Protein AF-V2XLZ9-F1 (afdb_monomer)

pLDDT: mean 85.68, std 14.33, range [34.91, 98.31]

Solvent-accessible surface area (backbone atoms only — not comparable to full-atom values): 6510 Å² total; per-residue (Å²): 139,83,80,88,80,79,89,67,61,74,87,35,51,48,78,58,96,96,40,84,45,74,61,78,83,85,86,69,86,48,64,68,58,53,51,51,54,51,46,53,55,53,62,73,66,48,51,74,69,49,44,51,53,48,54,53,43,64,76,38,90,38,67,54,64,60,61,52,12,67,75,68,75,45,51,52,70,56,44,53,56,43,52,53,50,34,36,76,64,61,38,34,45,72,51,73,52,98,84,81,21,35,46,43,60,100

Organism: NCBI:txid592026

Radius of gyration: 23.24 Å; Cα contacts (8 Å, |Δi|>4): 91; chains: 1; bounding box: 60×38×52 Å

Secondary structure (DSSP, 8-state):
------SS-GGGEEEETTEEEE--------HHHHHHHHHHHHHHT--HHHHHHHHHHHHS-BS-HHHHHHHHT--HHHHHHHHHHHHHTTSEEEES-TTT-EEEE-

InterPro domains:
  IPR036388 Winged helix-like DNA-binding domain superfamily [G3DSA:1.10.10.10] (26-104)
  IPR036390 Winged helix DNA-binding domain superfamily [SSF46785] (34-104)

Sequence (106 aa):
MSENFDKYGRSAFSFADGMLKVTIPLEFEREEIINRVNKEKVKNNLTDNQKHVYEYMSSNIVSNLQEVADATGLSLGGVKKICSKLQEHGLLERKGSKRDGMWVTK

Mean predicted aligned error: 10.5 Å

Foldseek 3Di:
DDDDPPPDDPVQWDDDDNDIHGHDPPPDPDPVVVLVVLLVVVLVPDDPLLVLLLVVLAVDWDPDLVVSCVVSVHDSVVSVVSQVVCVVSVQWDWPDDPRRTIIDGD

Structure (mmCIF, N/CA/C/O backbone):
data_AF-V2XLZ9-F1
#
_entry.id   AF-V2XLZ9-F1
#
loop_
_atom_site.group_PDB
_atom_site.id
_atom_site.type_symbol
_atom_site.label_atom_id
_atom_site.label_alt_id
_atom_site.label_comp_id
_atom_site.label_asym_id
_atom_site.label_entity_id
_atom_site.label_seq_id
_atom_site.pdbx_PDB_ins_code
_atom_site.Cartn_x
_atom_site.Cartn_y
_atom_site.Cartn_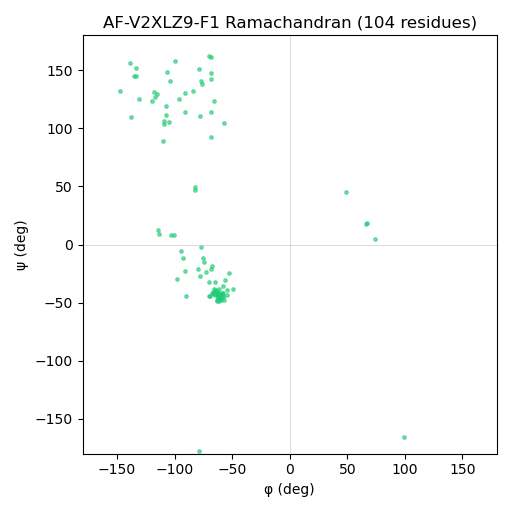z
_atom_site.occupancy
_atom_site.B_iso_or_equiv
_atom_site.auth_seq_id
_atom_site.auth_comp_id
_atom_site.auth_asym_id
_atom_site.auth_atom_id
_atom_site.pdbx_PDB_model_num
ATOM 1 N N . MET A 1 1 ? -15.205 -28.095 23.905 1.00 34.91 1 MET A N 1
ATOM 2 C CA . MET A 1 1 ? -15.761 -26.853 23.335 1.00 34.91 1 MET A CA 1
ATOM 3 C C . MET A 1 1 ? -16.568 -26.207 24.449 1.00 34.91 1 MET A C 1
ATOM 5 O O . MET A 1 1 ? -17.688 -26.623 24.688 1.00 34.91 1 MET A O 1
ATOM 9 N N . SER A 1 2 ? -15.936 -25.359 25.263 1.00 38.03 2 SER A N 1
ATOM 10 C CA . SER A 1 2 ? -16.579 -24.702 26.409 1.00 38.03 2 SER A CA 1
ATOM 11 C C . SER A 1 2 ? -16.743 -23.227 26.066 1.00 38.03 2 SER A C 1
ATOM 13 O O . SER A 1 2 ? -15.758 -22.491 26.031 1.00 38.03 2 SER A O 1
ATOM 15 N N . GLU A 1 3 ? -17.965 -22.823 25.735 1.00 44.19 3 GLU A N 1
ATOM 16 C CA . GLU A 1 3 ? -18.301 -21.424 25.486 1.00 44.19 3 GLU A CA 1
ATOM 17 C C . GLU A 1 3 ? -18.419 -20.645 26.804 1.00 44.19 3 GLU A C 1
ATOM 19 O O . GLU A 1 3 ? -18.964 -21.126 27.797 1.00 44.19 3 GLU A O 1
ATOM 24 N N . ASN A 1 4 ? -17.871 -19.429 26.782 1.00 41.34 4 ASN A N 1
ATOM 25 C CA . ASN A 1 4 ? -17.915 -18.411 27.828 1.00 41.34 4 ASN A CA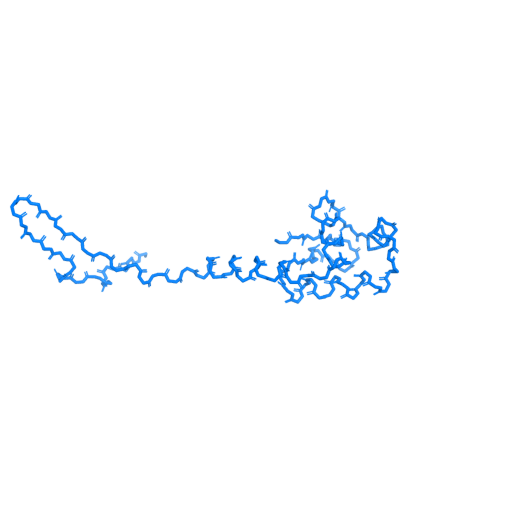 1
ATOM 26 C C . ASN A 1 4 ? -19.363 -18.043 28.201 1.00 41.34 4 ASN A C 1
ATOM 28 O O . ASN A 1 4 ? -19.991 -17.271 27.481 1.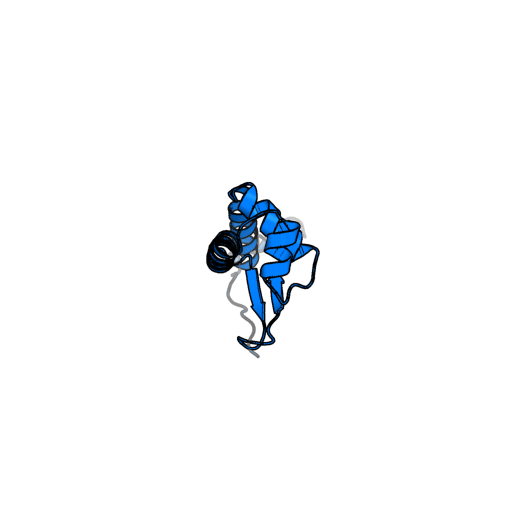00 41.34 4 ASN A O 1
ATOM 32 N N . PHE A 1 5 ? -19.868 -18.503 29.346 1.00 40.53 5 PHE A N 1
ATOM 33 C CA . PHE A 1 5 ? -21.196 -18.109 29.850 1.00 40.53 5 PHE A CA 1
ATOM 34 C C . PHE A 1 5 ? -21.180 -17.081 30.995 1.00 40.53 5 PHE A C 1
ATOM 36 O O . PHE A 1 5 ? -22.234 -16.786 31.545 1.00 40.53 5 PHE A O 1
ATOM 43 N N . ASP A 1 6 ? -20.028 -16.491 31.335 1.00 54.19 6 ASP A N 1
ATOM 44 C CA . ASP A 1 6 ? -19.890 -15.723 32.590 1.00 54.19 6 ASP A CA 1
ATOM 45 C C . ASP A 1 6 ? -19.644 -14.212 32.422 1.00 54.19 6 ASP A C 1
ATOM 47 O O . ASP A 1 6 ? -19.283 -13.515 33.366 1.00 54.19 6 ASP A O 1
ATOM 51 N N . LYS A 1 7 ? -19.816 -13.656 31.214 1.00 58.97 7 LYS A N 1
ATOM 52 C CA . LYS A 1 7 ? -19.494 -12.234 30.981 1.00 58.97 7 LYS A CA 1
ATOM 53 C C . LYS A 1 7 ? -20.578 -11.264 31.476 1.00 58.97 7 LYS A C 1
ATOM 55 O O . LYS A 1 7 ? -20.277 -10.097 31.710 1.00 58.97 7 LYS A O 1
ATOM 60 N N . TYR A 1 8 ? -21.818 -11.727 31.656 1.00 62.84 8 TYR A N 1
ATOM 61 C CA . TYR A 1 8 ? -22.944 -10.883 32.068 1.00 62.84 8 TYR A CA 1
ATOM 62 C C . TYR A 1 8 ? -23.813 -11.590 33.113 1.00 62.84 8 TYR A C 1
ATOM 64 O O . TYR A 1 8 ? -24.510 -12.556 32.814 1.00 62.84 8 TYR A O 1
ATOM 72 N N . GLY A 1 9 ? -23.761 -11.097 34.353 1.00 70.12 9 GLY A N 1
ATOM 73 C CA . GLY A 1 9 ? -24.558 -11.608 35.468 1.00 70.12 9 GLY A CA 1
ATOM 74 C C . GLY A 1 9 ? -26.009 -11.109 35.462 1.00 70.12 9 GLY A C 1
ATOM 75 O O . GLY A 1 9 ? -26.430 -10.337 34.602 1.00 70.12 9 GLY A O 1
ATOM 76 N N . ARG A 1 10 ? -26.782 -11.508 36.483 1.00 71.44 10 ARG A N 1
ATOM 77 C CA . ARG A 1 10 ? -28.214 -11.166 36.642 1.00 71.44 10 ARG A CA 1
ATOM 78 C C . ARG A 1 10 ? -28.523 -9.663 36.566 1.00 71.44 10 ARG A C 1
ATOM 80 O O . ARG A 1 10 ? -29.637 -9.307 36.211 1.00 71.44 10 ARG A O 1
ATOM 87 N N . SER A 1 11 ? -27.555 -8.796 36.862 1.00 75.38 11 SER A N 1
ATOM 88 C CA . SER A 1 11 ? -27.684 -7.335 36.784 1.00 75.38 11 SER A CA 1
ATOM 89 C C . SER A 1 11 ? -27.841 -6.786 35.360 1.00 75.38 11 SER A C 1
ATOM 91 O O . SER A 1 11 ? -28.322 -5.667 35.205 1.00 75.38 11 SER A O 1
ATOM 93 N N . ALA A 1 12 ? -27.477 -7.550 34.324 1.00 76.50 12 ALA A N 1
ATOM 94 C CA . ALA A 1 12 ? -27.689 -7.163 32.927 1.00 76.50 12 ALA A CA 1
ATOM 95 C C . ALA A 1 12 ? -29.159 -7.299 32.485 1.00 76.50 12 ALA A C 1
ATOM 97 O O . ALA A 1 12 ? -29.524 -6.807 31.418 1.00 76.50 12 ALA A O 1
ATOM 98 N N . PHE A 1 13 ? -30.001 -7.947 33.296 1.00 83.06 13 PHE A N 1
ATOM 99 C CA . PHE A 1 13 ? -31.398 -8.237 32.995 1.00 83.06 13 PHE A CA 1
ATOM 100 C C . PHE A 1 13 ? -32.311 -7.537 34.008 1.00 83.06 13 PHE A C 1
ATOM 102 O O . PHE A 1 13 ? -32.115 -7.650 35.217 1.00 83.06 13 PHE A O 1
ATOM 109 N N . SER A 1 14 ? -33.339 -6.841 33.534 1.00 83.56 14 SER A N 1
ATOM 110 C CA . SER A 1 14 ? -34.410 -6.308 34.377 1.00 83.56 14 SER A CA 1
ATOM 111 C C . SER A 1 14 ? -35.778 -6.601 33.773 1.00 83.56 14 SER A C 1
ATOM 113 O O . SER A 1 14 ? -35.919 -6.760 32.564 1.00 83.56 14 SER A O 1
ATOM 115 N N . PHE A 1 15 ? -36.790 -6.718 34.627 1.00 83.69 15 PHE A N 1
ATOM 116 C CA . PHE A 1 15 ? -38.162 -7.014 34.223 1.00 83.69 15 PHE A CA 1
ATOM 117 C C . PHE A 1 15 ? -39.044 -5.816 34.562 1.00 83.69 15 PHE A C 1
ATOM 119 O O . PHE A 1 15 ? -39.005 -5.330 35.692 1.00 83.69 15 PHE A O 1
ATOM 126 N N . ALA A 1 16 ? -39.825 -5.343 33.596 1.00 80.75 16 ALA A N 1
ATOM 127 C CA . ALA A 1 16 ? -40.821 -4.293 33.794 1.00 80.75 16 ALA A CA 1
ATOM 128 C C . ALA A 1 16 ? -42.002 -4.541 32.848 1.00 80.75 16 ALA A C 1
ATOM 130 O O . ALA A 1 16 ? -41.783 -4.808 31.670 1.00 80.75 16 ALA A O 1
ATOM 131 N N . ASP A 1 17 ? -43.231 -4.489 33.367 1.00 80.25 17 ASP A N 1
ATOM 132 C CA . ASP A 1 17 ? -44.483 -4.539 32.591 1.00 80.25 17 ASP A CA 1
ATOM 133 C C . ASP A 1 17 ? -44.569 -5.679 31.558 1.00 80.25 17 ASP A C 1
ATOM 135 O O . ASP A 1 17 ? -44.943 -5.487 30.403 1.00 80.25 17 ASP A O 1
ATOM 139 N N . GLY A 1 18 ? -44.183 -6.895 31.960 1.00 86.19 18 GLY A N 1
ATOM 140 C CA . GLY A 1 18 ? -44.197 -8.067 31.074 1.00 86.19 18 GLY A CA 1
ATOM 141 C C . GLY A 1 18 ? -43.085 -8.088 30.015 1.00 86.19 18 GLY A C 1
ATOM 142 O O . GLY A 1 18 ? -43.046 -9.009 29.203 1.00 86.19 18 GLY A O 1
ATOM 143 N N . MET A 1 19 ? -42.158 -7.125 30.031 1.00 81.94 19 MET A N 1
ATOM 144 C CA . MET A 1 19 ? -40.974 -7.099 29.173 1.00 81.94 19 MET A CA 1
ATOM 145 C C . MET A 1 19 ? -39.704 -7.493 29.931 1.00 81.94 19 MET A C 1
ATOM 147 O O . MET A 1 19 ? -39.472 -7.086 31.072 1.00 81.94 19 MET A O 1
ATOM 151 N N . LEU A 1 20 ? -38.846 -8.250 29.245 1.00 86.44 20 LEU A N 1
ATOM 152 C CA . LEU A 1 20 ? -37.462 -8.497 29.633 1.00 86.44 20 LEU A CA 1
ATOM 153 C C . LEU A 1 20 ? -36.572 -7.426 28.991 1.00 86.44 20 LEU A C 1
ATOM 155 O O . LEU A 1 20 ? -36.415 -7.387 27.771 1.00 86.44 20 LEU A O 1
ATOM 159 N N . LYS A 1 21 ? -35.967 -6.569 29.809 1.00 82.00 21 LYS A N 1
ATOM 160 C CA . LYS A 1 21 ? -34.985 -5.569 29.393 1.00 82.00 21 LYS A CA 1
ATOM 161 C C . LYS A 1 21 ? -33.579 -6.117 29.614 1.00 82.00 21 LYS A C 1
ATOM 163 O O . LYS A 1 21 ? -33.227 -6.504 30.724 1.00 82.00 21 LYS A O 1
ATOM 168 N N . VAL A 1 22 ? -32.766 -6.122 28.560 1.00 83.06 22 VAL A N 1
ATOM 169 C CA . VAL A 1 22 ? -31.375 -6.598 28.597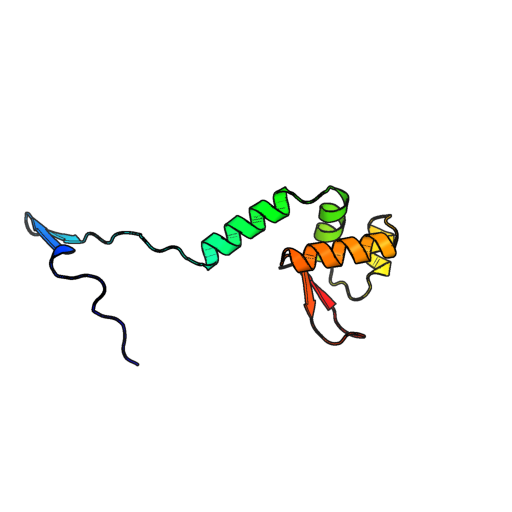 1.00 83.06 22 VAL A CA 1
ATOM 170 C C . VAL A 1 22 ? -30.440 -5.439 28.270 1.00 83.06 22 VAL A C 1
ATOM 172 O O . VAL A 1 22 ? -30.613 -4.774 27.252 1.00 83.06 22 VAL A O 1
ATOM 175 N N . THR A 1 23 ? -29.456 -5.187 29.131 1.00 77.56 23 THR A N 1
ATOM 176 C CA . THR A 1 23 ? -28.431 -4.154 28.935 1.00 77.56 23 THR A CA 1
ATOM 177 C C . THR A 1 23 ? -27.100 -4.823 28.635 1.00 77.56 23 THR A C 1
ATOM 179 O O . THR A 1 23 ? -26.466 -5.387 29.523 1.00 77.56 23 THR A O 1
ATOM 182 N N . ILE A 1 24 ? -26.678 -4.755 27.373 1.00 77.44 24 ILE A N 1
ATOM 183 C CA . ILE A 1 24 ? -25.389 -5.278 26.916 1.00 77.44 24 ILE A CA 1
ATOM 184 C C . ILE A 1 24 ? -24.458 -4.078 26.699 1.00 77.44 24 ILE A C 1
ATOM 186 O O . ILE A 1 24 ? -24.646 -3.348 25.723 1.00 77.44 24 ILE A O 1
ATOM 190 N N . PRO A 1 25 ? -23.479 -3.824 27.587 1.00 67.69 25 PRO A N 1
ATOM 191 C CA . PRO A 1 25 ? -22.489 -2.785 27.348 1.00 67.69 25 PRO A CA 1
ATOM 192 C C . PRO A 1 25 ? -21.618 -3.177 26.148 1.00 67.69 25 PRO A C 1
ATOM 194 O O . PRO A 1 25 ? -21.004 -4.246 26.116 1.00 67.69 25 PRO A O 1
ATOM 197 N N . LEU A 1 26 ? -21.576 -2.295 25.152 1.00 64.50 26 LEU A N 1
ATOM 198 C CA . LEU A 1 26 ? -20.798 -2.428 23.917 1.00 64.50 26 LEU A CA 1
ATOM 199 C C . LEU A 1 26 ? -19.328 -2.005 24.119 1.00 64.50 26 LEU A C 1
ATOM 201 O O . LEU A 1 26 ? -18.761 -1.292 23.299 1.00 64.50 26 LEU A O 1
ATOM 205 N N . GLU A 1 27 ? -18.681 -2.466 25.189 1.00 64.31 27 GLU A N 1
ATOM 206 C CA . GLU A 1 27 ? -17.232 -2.291 25.417 1.00 64.31 27 GLU A CA 1
ATOM 207 C C . GLU A 1 27 ? -16.422 -3.351 24.655 1.00 64.31 27 GLU A C 1
ATOM 209 O O . GLU A 1 27 ? -15.588 -4.068 25.208 1.00 64.31 27 GLU A O 1
ATOM 214 N N . PHE A 1 28 ? -16.717 -3.519 23.366 1.00 66.81 28 PHE A N 1
ATOM 215 C CA . PHE A 1 28 ? -16.002 -4.463 22.517 1.00 66.81 28 PHE A CA 1
ATOM 216 C C . PHE A 1 28 ? -15.145 -3.712 21.507 1.00 66.81 28 PHE A C 1
ATOM 218 O O . PHE A 1 28 ? -15.566 -3.408 20.389 1.00 66.81 28 PHE A O 1
ATOM 225 N N . GLU A 1 29 ? -13.912 -3.428 21.916 1.00 66.50 29 GLU A N 1
ATOM 226 C CA . GLU A 1 29 ? -12.857 -3.010 21.005 1.00 66.50 29 GLU A CA 1
ATOM 227 C C . GLU A 1 29 ? -12.481 -4.186 20.101 1.00 66.50 29 GLU A C 1
ATOM 229 O O . GLU A 1 29 ? -11.666 -5.043 20.435 1.00 66.50 29 GLU A O 1
ATOM 234 N N . ARG A 1 30 ? -13.124 -4.259 18.932 1.00 72.31 30 ARG A N 1
ATOM 235 C CA . ARG A 1 30 ? -12.721 -5.205 17.891 1.00 72.31 30 ARG A CA 1
ATOM 236 C C . ARG A 1 30 ? -11.374 -4.785 17.334 1.00 72.31 30 ARG A C 1
ATOM 238 O O . ARG A 1 30 ? -11.301 -3.777 16.630 1.00 72.31 30 ARG A O 1
ATOM 245 N N . GLU A 1 31 ? -10.351 -5.605 17.557 1.00 76.81 31 GLU A N 1
ATOM 246 C CA . GLU A 1 31 ? -9.024 -5.435 16.951 1.00 76.81 31 GLU A CA 1
ATOM 247 C C . GLU A 1 31 ? -9.120 -5.217 15.433 1.00 76.81 31 GLU A C 1
ATOM 249 O O . GLU A 1 31 ? -8.445 -4.355 14.882 1.00 76.81 31 GLU A O 1
ATOM 254 N N . GLU A 1 32 ? -10.034 -5.911 14.750 1.00 78.19 32 GLU A N 1
ATOM 255 C CA . GLU A 1 32 ? -10.309 -5.723 13.318 1.00 78.19 32 GLU A CA 1
ATOM 256 C C . GLU A 1 32 ? -10.752 -4.295 12.963 1.00 78.19 32 GLU A C 1
ATOM 258 O O . GLU A 1 32 ? -10.307 -3.735 11.958 1.00 78.19 32 GLU A O 1
ATOM 263 N N . ILE A 1 33 ? -11.614 -3.683 13.784 1.00 79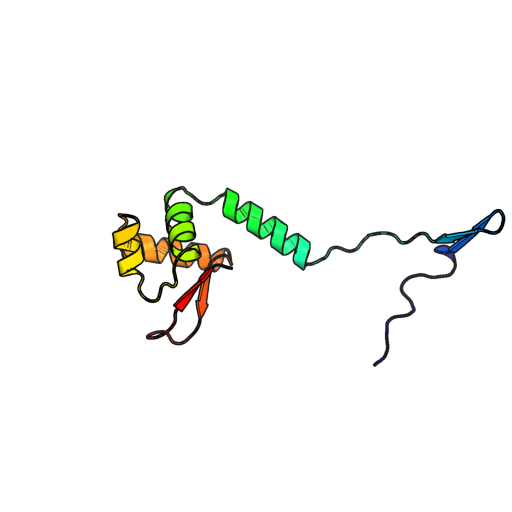.81 33 ILE A N 1
ATOM 264 C CA . ILE A 1 33 ? -12.081 -2.309 13.564 1.00 79.81 33 ILE A CA 1
ATOM 265 C C . ILE A 1 33 ? -10.940 -1.327 13.815 1.00 79.81 33 ILE A C 1
ATOM 267 O O . ILE A 1 33 ? -10.739 -0.427 12.999 1.00 79.81 33 ILE A O 1
ATOM 271 N N . ILE A 1 34 ? -10.174 -1.521 14.890 1.00 79.00 34 ILE A N 1
ATOM 272 C CA . ILE A 1 34 ? -9.008 -0.689 15.214 1.00 79.00 34 ILE A CA 1
ATOM 273 C C . ILE A 1 34 ? -7.985 -0.756 14.076 1.00 79.00 34 ILE A C 1
ATOM 275 O O . ILE A 1 34 ? -7.547 0.278 13.570 1.00 79.00 34 ILE A O 1
ATOM 279 N N . ASN A 1 35 ? -7.673 -1.962 13.602 1.00 82.44 35 ASN A N 1
ATOM 280 C CA . ASN A 1 35 ? -6.746 -2.187 12.499 1.00 82.44 35 ASN A CA 1
ATOM 281 C C . ASN A 1 35 ? -7.233 -1.534 11.205 1.00 82.44 35 ASN A C 1
ATOM 283 O O . ASN A 1 35 ? -6.444 -0.881 10.522 1.00 82.44 35 ASN A O 1
ATOM 287 N N . ARG A 1 36 ? -8.530 -1.636 10.885 1.00 83.31 36 ARG A N 1
ATOM 288 C CA . ARG A 1 36 ? -9.111 -0.960 9.718 1.00 83.31 36 ARG A CA 1
ATOM 289 C C . ARG A 1 36 ? -8.976 0.559 9.822 1.00 83.31 36 ARG A C 1
ATOM 291 O O . ARG A 1 36 ? -8.507 1.186 8.879 1.00 83.31 36 ARG A O 1
ATOM 298 N N . VAL A 1 37 ? -9.344 1.150 10.959 1.00 83.81 37 VAL A N 1
ATOM 299 C CA . VAL A 1 37 ? -9.255 2.606 11.171 1.00 83.81 37 VAL A CA 1
ATOM 300 C C . VAL A 1 37 ? -7.807 3.089 11.085 1.00 83.81 37 VAL A C 1
ATOM 302 O O . VAL A 1 37 ? -7.533 4.098 10.435 1.00 83.81 37 VAL A O 1
ATOM 305 N N . ASN A 1 38 ? -6.869 2.362 11.691 1.00 83.38 38 ASN A N 1
ATOM 306 C CA . ASN A 1 38 ? -5.447 2.689 11.624 1.00 83.38 38 ASN A CA 1
ATOM 307 C C . ASN A 1 38 ? -4.919 2.606 10.191 1.00 83.38 38 ASN A C 1
ATOM 309 O O . ASN A 1 38 ? -4.203 3.500 9.748 1.00 83.38 38 ASN A O 1
ATOM 313 N N . LYS A 1 39 ? -5.327 1.587 9.436 1.00 86.62 39 LYS A N 1
ATOM 314 C CA . LYS A 1 39 ? -4.943 1.432 8.035 1.00 86.62 39 LYS A CA 1
ATOM 315 C C . LYS A 1 39 ? -5.433 2.580 7.157 1.00 86.62 39 LYS A C 1
ATOM 317 O O . LYS A 1 39 ? -4.659 3.103 6.362 1.00 86.62 39 LYS A O 1
ATOM 322 N N . GLU A 1 40 ? -6.683 3.000 7.331 1.00 87.75 40 GLU A N 1
ATOM 323 C CA . GLU A 1 40 ? -7.250 4.150 6.616 1.00 87.75 40 GLU A CA 1
ATOM 324 C C . GLU A 1 40 ? -6.518 5.453 6.969 1.00 87.75 40 GLU A C 1
ATOM 326 O O . GLU A 1 40 ? -6.158 6.224 6.082 1.00 87.75 40 GLU A O 1
ATOM 331 N N . LYS A 1 41 ? -6.193 5.675 8.251 1.00 88.31 41 LYS A N 1
ATOM 332 C CA . LYS A 1 41 ? -5.366 6.823 8.663 1.00 88.31 41 LYS A CA 1
ATOM 333 C C . LYS A 1 41 ? -3.996 6.817 7.988 1.00 88.31 41 LYS A C 1
ATOM 335 O O . LYS A 1 41 ? -3.533 7.865 7.551 1.00 88.31 41 LYS A O 1
ATOM 340 N N . VAL A 1 42 ? -3.345 5.658 7.904 1.00 87.88 42 VAL A N 1
ATOM 341 C CA . VAL A 1 42 ? -2.035 5.541 7.254 1.00 87.88 42 VAL A CA 1
ATOM 342 C C . VAL A 1 42 ? -2.146 5.781 5.748 1.00 87.88 42 VAL A C 1
ATOM 344 O O . VAL A 1 42 ? -1.335 6.530 5.211 1.00 87.88 42 VAL A O 1
ATOM 347 N N . LYS A 1 43 ? -3.176 5.242 5.078 1.00 87.88 43 LYS A N 1
ATOM 348 C CA . LYS A 1 43 ? -3.451 5.522 3.657 1.00 87.88 43 LYS A CA 1
ATOM 349 C C . LYS A 1 43 ? -3.646 7.015 3.383 1.00 87.88 43 LYS A C 1
ATOM 351 O O . LYS A 1 43 ? -3.102 7.521 2.407 1.00 87.88 43 LYS A O 1
ATOM 356 N N . ASN A 1 44 ? -4.358 7.723 4.260 1.00 90.12 44 ASN A N 1
ATOM 357 C CA . ASN A 1 44 ? -4.597 9.164 4.124 1.00 90.12 44 ASN A CA 1
ATOM 358 C C . ASN A 1 44 ? -3.334 10.021 4.304 1.00 90.12 44 ASN A C 1
ATOM 360 O O . ASN A 1 44 ? -3.309 11.155 3.839 1.00 90.12 44 ASN A O 1
ATOM 364 N N . ASN A 1 45 ? -2.295 9.489 4.955 1.00 93.31 45 ASN A N 1
ATOM 365 C CA . ASN A 1 45 ? -1.029 10.185 5.205 1.00 93.31 45 ASN A CA 1
ATOM 366 C C . ASN A 1 45 ? 0.093 9.784 4.229 1.00 93.31 45 ASN A C 1
ATOM 368 O O . ASN A 1 45 ? 1.250 10.154 4.442 1.00 93.31 45 ASN A O 1
ATOM 372 N N . LEU A 1 46 ? -0.210 9.012 3.181 1.00 94.31 46 LEU A N 1
ATOM 373 C CA . LEU A 1 46 ? 0.761 8.706 2.131 1.00 94.31 46 LEU A CA 1
ATOM 374 C C . LEU A 1 46 ? 1.087 9.965 1.321 1.00 94.31 46 LEU A C 1
ATOM 376 O O . LEU A 1 46 ? 0.205 10.762 1.011 1.00 94.31 46 LEU A O 1
ATOM 380 N N . THR A 1 47 ? 2.352 10.120 0.927 1.00 96.81 47 THR A N 1
ATOM 381 C CA . THR A 1 47 ? 2.732 11.153 -0.049 1.00 96.81 47 THR A CA 1
ATOM 382 C C . THR A 1 47 ? 2.168 10.827 -1.431 1.00 96.81 47 THR A C 1
ATOM 384 O O . THR A 1 47 ? 1.883 9.664 -1.720 1.00 96.81 47 THR A O 1
ATOM 387 N N . ASP A 1 48 ? 2.089 11.814 -2.325 1.00 96.69 48 ASP A N 1
ATOM 388 C CA . ASP A 1 48 ? 1.549 11.613 -3.680 1.00 96.69 48 ASP A CA 1
ATOM 389 C C . ASP A 1 48 ? 2.251 10.473 -4.433 1.00 96.69 48 ASP A C 1
ATOM 391 O O . ASP A 1 48 ? 1.596 9.593 -4.985 1.00 96.69 48 ASP A O 1
ATOM 395 N N . ASN A 1 49 ? 3.585 10.402 -4.361 1.00 97.38 49 ASN A N 1
ATOM 396 C CA . ASN A 1 49 ? 4.345 9.310 -4.977 1.00 97.38 49 ASN A CA 1
ATOM 397 C C . ASN A 1 49 ? 4.059 7.948 -4.326 1.00 97.38 49 ASN A C 1
ATOM 399 O O . ASN A 1 49 ? 4.005 6.933 -5.018 1.00 97.38 49 ASN A O 1
ATOM 403 N N . GLN A 1 50 ? 3.890 7.894 -3.000 1.00 97.50 50 GLN A N 1
ATOM 404 C CA . GLN A 1 50 ? 3.536 6.646 -2.315 1.00 97.50 50 GLN A CA 1
ATOM 405 C C . GLN A 1 50 ? 2.131 6.184 -2.694 1.00 97.50 50 GLN A C 1
ATOM 407 O O . GLN A 1 50 ? 1.926 4.994 -2.931 1.00 97.50 50 GLN A O 1
ATOM 412 N N . LYS A 1 51 ? 1.185 7.123 -2.767 1.00 96.94 51 LYS A N 1
ATOM 413 C CA . LYS A 1 51 ? -0.191 6.876 -3.180 1.00 96.94 51 LYS A CA 1
ATOM 414 C C . LYS A 1 51 ? -0.240 6.373 -4.619 1.00 96.94 51 LYS A C 1
ATOM 416 O O . LYS A 1 51 ? -0.844 5.338 -4.865 1.00 96.94 51 LYS A O 1
ATOM 421 N N . HIS A 1 52 ? 0.485 7.021 -5.527 1.00 96.88 52 HIS A N 1
ATOM 422 C CA . HIS A 1 52 ? 0.539 6.629 -6.930 1.00 96.88 52 HIS A CA 1
ATOM 423 C C . HIS A 1 52 ? 1.106 5.212 -7.126 1.00 96.88 52 HIS A C 1
ATOM 425 O O . HIS A 1 52 ? 0.514 4.393 -7.828 1.00 96.88 52 HIS A O 1
ATOM 431 N N . VAL A 1 53 ? 2.203 4.874 -6.433 1.00 97.44 53 VAL A N 1
ATOM 432 C CA . VAL A 1 53 ? 2.744 3.503 -6.424 1.00 97.44 53 VAL A CA 1
ATOM 433 C C . VAL A 1 53 ? 1.731 2.512 -5.847 1.00 97.44 53 VAL A C 1
ATOM 435 O O . VAL A 1 53 ? 1.521 1.450 -6.429 1.00 97.44 53 VAL A O 1
ATOM 438 N N . TYR A 1 54 ? 1.086 2.842 -4.724 1.00 96.44 54 TYR A N 1
ATOM 439 C CA . TYR A 1 54 ? 0.096 1.965 -4.098 1.00 96.44 54 TYR A CA 1
ATOM 440 C C . TYR A 1 54 ? -1.109 1.702 -5.012 1.00 96.44 54 TYR A C 1
ATOM 442 O O . TYR A 1 54 ? -1.515 0.553 -5.148 1.00 96.44 54 TYR A O 1
ATOM 450 N N . GLU A 1 55 ? -1.649 2.732 -5.666 1.00 95.50 55 GLU A N 1
ATOM 451 C CA . GLU A 1 55 ? -2.783 2.627 -6.597 1.00 95.50 55 GLU A CA 1
ATOM 452 C C . GLU A 1 55 ? -2.449 1.787 -7.833 1.00 95.50 55 GLU A C 1
ATOM 454 O O . GLU A 1 55 ? -3.256 0.965 -8.276 1.00 95.50 55 GLU A O 1
ATOM 459 N N . TYR A 1 56 ? -1.236 1.940 -8.370 1.00 96.50 56 TYR A N 1
ATOM 460 C CA . TYR A 1 56 ? -0.779 1.089 -9.461 1.00 96.50 56 TYR A CA 1
ATOM 461 C C . TYR A 1 56 ? -0.708 -0.379 -9.020 1.00 96.50 56 TYR A C 1
ATOM 463 O O . TYR A 1 56 ? -1.211 -1.262 -9.714 1.00 96.50 56 TYR A O 1
ATOM 471 N N . MET A 1 57 ? -0.130 -0.652 -7.848 1.00 95.31 57 MET A N 1
ATOM 472 C CA . MET A 1 57 ? 0.016 -2.014 -7.323 1.00 95.31 57 MET A CA 1
ATOM 473 C C . MET A 1 57 ? -1.300 -2.625 -6.821 1.00 95.31 57 MET A C 1
ATOM 475 O O . MET A 1 57 ? -1.404 -3.845 -6.763 1.00 95.31 57 MET A O 1
ATOM 479 N N . SER A 1 58 ? -2.301 -1.821 -6.451 1.00 94.31 58 SER A N 1
ATOM 480 C CA . SER A 1 58 ? -3.630 -2.324 -6.074 1.00 94.31 58 SER A CA 1
ATOM 481 C C . SER A 1 58 ? -4.468 -2.712 -7.290 1.00 94.31 58 SER A C 1
ATOM 483 O O . SER A 1 58 ? -5.335 -3.578 -7.192 1.00 94.31 58 SER A O 1
ATOM 485 N N . SER A 1 59 ? -4.196 -2.084 -8.434 1.00 94.62 59 SER A N 1
ATOM 486 C CA . SER A 1 59 ? -4.927 -2.299 -9.685 1.00 94.62 59 SER A CA 1
ATOM 487 C C . SER A 1 59 ? -4.288 -3.367 -10.579 1.00 94.62 59 SER A C 1
ATOM 489 O O . SER A 1 59 ? -4.910 -3.802 -11.545 1.00 94.62 59 SER A O 1
ATOM 491 N N . ASN A 1 60 ? -3.059 -3.798 -10.273 1.00 92.81 60 ASN A N 1
ATOM 492 C CA . ASN A 1 60 ? -2.277 -4.707 -11.109 1.00 92.81 60 ASN A CA 1
ATOM 493 C C . ASN A 1 60 ? -1.619 -5.816 -10.280 1.00 92.81 60 ASN A C 1
ATOM 495 O O . ASN A 1 60 ? -1.135 -5.584 -9.175 1.00 92.81 60 ASN A O 1
ATOM 499 N N . ILE A 1 61 ? -1.515 -7.019 -10.848 1.00 89.75 61 ILE A N 1
ATOM 500 C CA . ILE A 1 61 ? -0.677 -8.079 -10.273 1.00 89.75 61 ILE A CA 1
ATOM 501 C C . ILE A 1 61 ? 0.773 -7.769 -10.638 1.00 89.75 61 ILE A C 1
ATOM 503 O O . ILE A 1 61 ? 1.159 -7.883 -11.797 1.00 89.75 61 ILE A O 1
ATOM 507 N N . VAL A 1 62 ? 1.581 -7.392 -9.649 1.00 90.75 62 VAL A N 1
ATOM 508 C CA . VAL A 1 62 ? 2.968 -6.972 -9.880 1.00 90.75 62 VAL A CA 1
ATOM 509 C C . VAL A 1 62 ? 3.937 -8.039 -9.387 1.00 90.75 62 VAL A C 1
ATOM 511 O O . VAL A 1 62 ? 4.014 -8.324 -8.192 1.00 90.75 62 VAL A O 1
ATOM 514 N N . SER A 1 63 ? 4.746 -8.593 -10.285 1.00 89.81 63 SER A N 1
ATOM 515 C CA . SER A 1 63 ? 5.900 -9.436 -9.932 1.00 89.81 63 SER A CA 1
ATOM 516 C C . SER A 1 63 ? 7.214 -8.641 -9.949 1.00 89.81 63 SER A C 1
ATOM 518 O O . SER A 1 63 ? 8.118 -8.911 -9.151 1.00 89.81 63 SER A O 1
ATOM 520 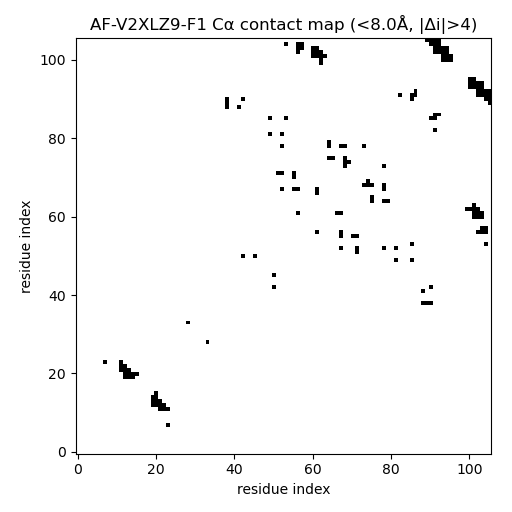N N . ASN A 1 64 ? 7.298 -7.613 -10.799 1.00 93.06 64 ASN A N 1
ATOM 521 C CA . ASN A 1 64 ? 8.509 -6.857 -11.092 1.00 93.06 64 ASN A CA 1
ATOM 522 C C . ASN A 1 64 ? 8.358 -5.368 -10.737 1.00 93.06 64 ASN A C 1
ATOM 524 O O . ASN A 1 64 ? 7.489 -4.670 -11.246 1.00 93.06 64 ASN A O 1
ATOM 528 N N . LEU A 1 65 ? 9.250 -4.847 -9.889 1.00 95.38 65 LEU A N 1
ATOM 529 C CA . LEU A 1 65 ? 9.224 -3.431 -9.498 1.00 95.38 65 LEU A CA 1
ATOM 530 C C . LEU A 1 65 ? 9.715 -2.474 -10.593 1.00 95.38 65 LEU A C 1
ATOM 532 O O . LEU A 1 65 ? 9.478 -1.274 -10.472 1.00 95.38 65 LEU A O 1
ATOM 536 N N . GLN A 1 66 ? 10.391 -2.970 -11.633 1.00 96.56 66 GLN A N 1
ATOM 537 C CA . GLN A 1 66 ? 10.764 -2.135 -12.774 1.00 96.56 66 GLN A CA 1
ATOM 538 C C . GLN A 1 66 ? 9.521 -1.668 -13.539 1.00 96.56 66 GLN A C 1
ATOM 540 O O . GLN A 1 66 ? 9.423 -0.493 -13.854 1.00 96.56 66 GLN A O 1
ATOM 545 N N . GLU A 1 67 ? 8.523 -2.536 -13.715 1.00 95.56 67 GLU A N 1
ATOM 546 C CA . GLU A 1 67 ? 7.258 -2.176 -14.376 1.00 95.56 67 GLU A CA 1
ATOM 547 C C . GLU A 1 67 ? 6.516 -1.068 -13.620 1.00 95.56 67 GLU A C 1
ATOM 549 O O . GLU A 1 67 ? 5.958 -0.158 -14.222 1.00 95.56 67 GLU A O 1
ATOM 554 N N . VAL A 1 68 ? 6.557 -1.105 -12.285 1.00 97.31 68 VAL A N 1
ATOM 555 C CA . VAL A 1 68 ? 5.989 -0.045 -11.439 1.00 97.31 68 VAL A CA 1
ATOM 556 C C . VAL A 1 68 ? 6.755 1.261 -11.616 1.00 97.31 68 VAL A C 1
ATOM 558 O O . VAL A 1 68 ? 6.148 2.325 -11.687 1.00 97.31 68 VAL A O 1
ATOM 561 N N . ALA A 1 69 ? 8.086 1.199 -11.674 1.00 97.94 69 ALA A N 1
ATOM 562 C CA . ALA A 1 69 ? 8.930 2.369 -11.891 1.00 97.94 69 ALA A CA 1
ATOM 563 C C . ALA A 1 69 ? 8.615 3.035 -13.235 1.00 97.94 69 ALA A C 1
ATOM 565 O O . ALA A 1 69 ? 8.365 4.239 -13.272 1.00 97.94 69 ALA A O 1
ATOM 566 N N . ASP A 1 70 ? 8.520 2.234 -14.293 1.00 97.56 70 ASP A N 1
ATOM 567 C CA . ASP A 1 70 ? 8.219 2.705 -15.641 1.00 97.56 70 ASP A CA 1
ATOM 568 C C . ASP A 1 70 ? 6.802 3.301 -15.718 1.00 97.56 70 ASP A C 1
ATOM 570 O O . ASP A 1 70 ? 6.618 4.387 -16.264 1.00 97.56 70 ASP A O 1
ATOM 574 N N . ALA A 1 71 ? 5.809 2.648 -15.102 1.00 96.31 71 ALA A N 1
ATOM 575 C CA . ALA A 1 71 ? 4.423 3.118 -15.098 1.00 96.31 71 ALA A CA 1
ATOM 576 C C . ALA A 1 71 ? 4.194 4.384 -14.257 1.00 96.31 71 ALA A C 1
ATOM 578 O O . ALA A 1 71 ? 3.336 5.197 -14.592 1.00 96.31 71 ALA A O 1
ATOM 579 N N . THR A 1 72 ? 4.948 4.556 -13.167 1.00 96.25 72 THR A N 1
ATOM 580 C CA . THR A 1 72 ? 4.815 5.711 -12.259 1.00 96.25 72 THR A CA 1
ATOM 581 C C . THR A 1 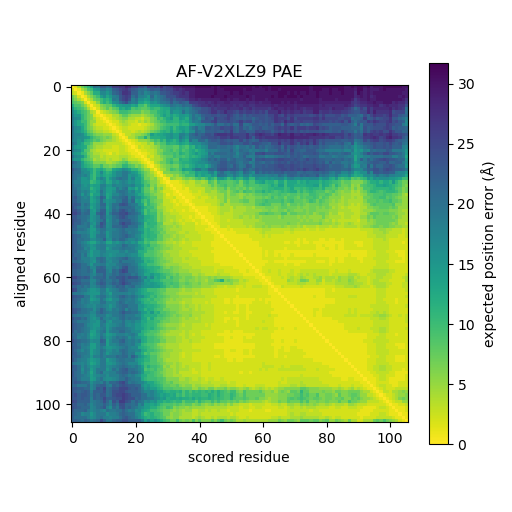72 ? 5.776 6.856 -12.585 1.00 96.25 72 THR A C 1
ATOM 583 O O . THR A 1 72 ? 5.717 7.906 -11.947 1.00 96.25 72 THR A O 1
ATOM 586 N N . GLY A 1 73 ? 6.689 6.669 -13.544 1.00 97.06 73 GLY A N 1
ATOM 587 C CA . GLY A 1 73 ? 7.724 7.650 -13.885 1.00 97.06 73 GLY A CA 1
ATOM 588 C C . GLY A 1 73 ? 8.768 7.868 -12.780 1.00 97.06 73 GLY A C 1
ATOM 589 O O . GLY A 1 73 ? 9.461 8.887 -12.766 1.00 97.06 73 GLY A O 1
ATOM 590 N N . LEU A 1 74 ? 8.882 6.938 -11.829 1.00 97.75 74 LEU A N 1
ATOM 591 C CA . LEU A 1 74 ? 9.809 7.014 -10.701 1.00 97.75 74 LEU A CA 1
ATOM 592 C C . LEU A 1 74 ? 11.055 6.165 -10.958 1.00 97.75 74 LEU A C 1
ATOM 594 O O . LEU A 1 74 ? 11.043 5.201 -11.712 1.00 97.75 74 LEU A O 1
ATOM 598 N N . SER A 1 75 ? 12.155 6.467 -10.264 1.00 98.19 75 SER A N 1
ATOM 599 C CA . SER A 1 75 ? 13.326 5.582 -10.302 1.00 98.19 75 SER A CA 1
ATOM 600 C C . SER A 1 75 ? 13.045 4.250 -9.596 1.00 98.19 75 SER A C 1
ATOM 602 O O . SER A 1 75 ? 12.382 4.219 -8.555 1.00 98.19 75 SER A O 1
ATOM 604 N N . LEU A 1 76 ? 13.654 3.156 -10.070 1.00 98.19 76 LEU A N 1
ATOM 605 C CA . LEU A 1 76 ? 13.565 1.844 -9.413 1.00 98.19 76 LEU A CA 1
ATOM 606 C C . LEU A 1 76 ? 13.986 1.903 -7.933 1.00 98.19 76 LEU A C 1
ATOM 608 O O . LEU A 1 76 ? 13.377 1.267 -7.073 1.00 98.19 76 LEU A O 1
ATOM 612 N N . GLY A 1 77 ? 15.029 2.678 -7.617 1.00 98.31 77 GLY A N 1
ATOM 613 C CA . GLY A 1 77 ? 15.469 2.895 -6.236 1.00 98.31 77 GLY A CA 1
ATOM 614 C C . GLY A 1 77 ? 14.416 3.615 -5.387 1.00 98.31 77 GLY A C 1
ATOM 615 O O . GLY A 1 77 ? 14.211 3.252 -4.229 1.00 98.31 77 GLY A O 1
ATOM 616 N N . GLY A 1 78 ? 13.720 4.597 -5.968 1.00 98.12 78 GLY A N 1
ATOM 617 C CA . GLY A 1 78 ? 12.592 5.284 -5.341 1.00 98.12 78 GLY A CA 1
ATOM 618 C C . GLY A 1 78 ? 11.421 4.341 -5.071 1.00 98.12 78 GLY A C 1
ATOM 619 O O . GLY A 1 78 ? 10.955 4.266 -3.936 1.00 98.12 78 GLY A O 1
ATOM 620 N N . VAL A 1 79 ? 11.018 3.552 -6.069 1.00 98.19 79 VAL A N 1
ATOM 621 C CA . VAL A 1 79 ? 9.946 2.554 -5.932 1.00 98.19 79 VAL A CA 1
ATOM 622 C C . VAL A 1 79 ? 10.275 1.520 -4.860 1.00 98.19 79 VAL A C 1
ATOM 624 O O . VAL A 1 79 ? 9.431 1.244 -4.013 1.00 98.19 79 VAL A O 1
ATOM 627 N N . LYS A 1 80 ? 11.508 0.996 -4.816 1.00 97.69 80 LYS A N 1
ATOM 628 C CA . LYS A 1 80 ? 11.941 0.060 -3.761 1.00 97.69 80 LYS A CA 1
ATOM 629 C C . LYS A 1 80 ? 11.786 0.663 -2.364 1.00 97.69 80 LYS A C 1
ATOM 631 O O . LYS A 1 80 ? 11.209 0.021 -1.492 1.00 97.69 80 LYS A O 1
ATOM 636 N N . LYS A 1 81 ? 12.249 1.904 -2.163 1.00 98.12 81 LYS A N 1
ATOM 637 C CA . LYS A 1 81 ? 12.105 2.618 -0.881 1.00 98.12 81 LYS A CA 1
ATOM 638 C C . LYS A 1 81 ? 10.637 2.827 -0.507 1.00 98.12 81 LYS A C 1
ATOM 640 O O . LYS A 1 81 ? 10.278 2.661 0.655 1.00 98.12 81 LYS A O 1
ATOM 645 N N . ILE A 1 82 ? 9.796 3.186 -1.476 1.00 97.94 82 ILE A N 1
ATOM 646 C CA . ILE A 1 82 ? 8.353 3.342 -1.268 1.00 97.94 82 ILE A CA 1
ATOM 647 C C . ILE A 1 82 ? 7.720 2.004 -0.875 1.00 97.94 82 ILE A C 1
ATOM 649 O O . ILE A 1 82 ? 7.011 1.957 0.125 1.00 97.94 82 ILE A O 1
ATOM 653 N N . CYS A 1 83 ? 8.022 0.917 -1.589 1.00 96.62 83 CYS A N 1
ATOM 654 C CA . CYS A 1 83 ? 7.506 -0.417 -1.280 1.00 96.62 83 CYS A CA 1
ATOM 655 C C . CYS A 1 83 ? 7.883 -0.849 0.141 1.00 96.62 83 CYS A C 1
ATOM 657 O O . CYS A 1 83 ? 7.009 -1.303 0.871 1.00 96.62 83 CYS A O 1
ATOM 659 N N . SER A 1 84 ? 9.134 -0.642 0.572 1.00 96.69 84 SER A N 1
ATOM 660 C CA . SER A 1 84 ? 9.550 -0.939 1.951 1.00 96.69 84 SER A CA 1
ATOM 661 C C . SER A 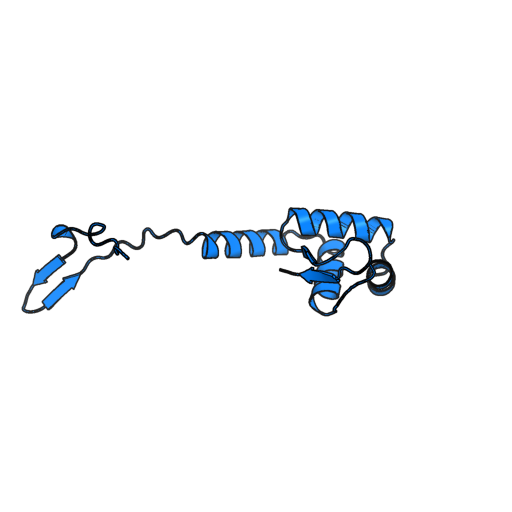1 84 ? 8.715 -0.178 2.984 1.00 96.69 84 SER A C 1
ATOM 663 O O . SER A 1 84 ? 8.199 -0.794 3.912 1.00 96.69 84 SER A O 1
ATOM 665 N N . LYS A 1 85 ? 8.476 1.124 2.778 1.00 96.44 85 LYS A N 1
ATOM 666 C CA . LYS A 1 85 ? 7.600 1.913 3.662 1.00 96.44 85 LYS A CA 1
ATOM 667 C C . LYS A 1 85 ? 6.155 1.409 3.660 1.00 96.44 85 LYS A C 1
ATOM 669 O O . LYS A 1 85 ? 5.530 1.313 4.708 1.00 96.44 85 LYS A O 1
ATOM 674 N N . LEU A 1 86 ? 5.609 1.058 2.495 1.00 95.62 86 LEU A N 1
ATOM 675 C CA . LEU A 1 86 ? 4.254 0.504 2.398 1.00 95.62 86 LEU A CA 1
ATOM 676 C C . LEU A 1 86 ? 4.137 -0.860 3.103 1.00 95.62 86 LEU A C 1
ATOM 678 O O . LEU A 1 86 ? 3.086 -1.162 3.668 1.00 95.62 86 LEU A O 1
ATOM 682 N N . GLN A 1 87 ? 5.206 -1.664 3.116 1.00 94.75 87 GLN A N 1
ATOM 683 C CA . GLN A 1 87 ? 5.273 -2.904 3.896 1.00 94.75 87 GLN A CA 1
ATOM 684 C C . GLN A 1 87 ? 5.328 -2.636 5.404 1.00 94.75 87 GLN A C 1
ATOM 686 O O . GLN A 1 87 ? 4.590 -3.273 6.151 1.00 94.75 87 GLN A O 1
ATOM 691 N N . GLU A 1 88 ? 6.142 -1.674 5.850 1.00 94.12 88 GLU A N 1
ATOM 692 C CA . GLU A 1 88 ? 6.196 -1.229 7.256 1.00 94.12 88 GLU A CA 1
ATOM 693 C C . GLU A 1 88 ? 4.829 -0.729 7.743 1.00 94.12 88 GLU A C 1
ATOM 695 O O . GLU A 1 88 ? 4.426 -0.976 8.876 1.00 94.12 88 GLU A O 1
ATOM 700 N N . HIS A 1 89 ? 4.075 -0.080 6.857 1.00 92.00 89 HIS A N 1
ATOM 701 C CA . HIS A 1 89 ? 2.707 0.370 7.095 1.00 92.00 89 HIS A CA 1
ATOM 702 C C . HIS A 1 89 ? 1.646 -0.743 7.016 1.00 92.00 89 HIS A C 1
ATOM 704 O O . HIS A 1 89 ? 0.461 -0.473 7.213 1.00 92.00 89 HIS A O 1
ATOM 710 N N . GLY A 1 90 ? 2.028 -1.984 6.700 1.00 92.12 90 GLY A N 1
ATOM 711 C CA . GLY A 1 90 ? 1.095 -3.105 6.549 1.00 92.12 90 GLY A CA 1
ATOM 712 C C . GLY A 1 90 ? 0.128 -2.960 5.367 1.00 92.12 90 GLY A C 1
ATOM 713 O O . GLY A 1 90 ? -0.910 -3.626 5.326 1.00 92.12 90 GLY A O 1
ATOM 714 N N . LEU A 1 91 ? 0.445 -2.080 4.415 1.00 94.38 91 LEU A N 1
ATOM 715 C CA . LEU A 1 91 ? -0.352 -1.817 3.214 1.00 94.38 91 LEU A CA 1
ATOM 716 C C . LEU A 1 91 ? 0.059 -2.703 2.042 1.00 94.38 91 LEU A C 1
ATOM 718 O O . LEU A 1 91 ? -0.734 -2.925 1.132 1.00 94.38 91 LEU A O 1
ATOM 722 N N . LEU A 1 92 ? 1.284 -3.217 2.062 1.00 95.12 92 LEU A N 1
ATOM 723 C CA . LEU A 1 92 ? 1.842 -4.029 0.993 1.00 95.12 92 LEU A CA 1
ATOM 724 C C . LEU A 1 92 ? 2.516 -5.267 1.581 1.00 95.12 92 LEU A C 1
ATOM 726 O O . LEU A 1 92 ? 3.121 -5.219 2.649 1.00 95.12 92 LEU A O 1
ATOM 730 N N . GLU A 1 93 ? 2.446 -6.385 0.876 1.00 94.81 93 GLU A N 1
ATOM 731 C CA . GLU A 1 93 ? 3.212 -7.583 1.193 1.00 94.81 93 GLU A CA 1
ATOM 732 C C . GLU A 1 93 ? 3.752 -8.230 -0.076 1.00 94.81 93 GLU A C 1
ATOM 734 O O . GLU A 1 93 ? 3.195 -8.065 -1.160 1.00 94.81 93 GLU A O 1
ATOM 739 N N . ARG A 1 94 ? 4.833 -9.001 0.059 1.00 93.50 94 ARG A N 1
ATOM 740 C CA . ARG A 1 94 ? 5.329 -9.843 -1.026 1.00 93.50 94 ARG A CA 1
ATOM 741 C C . ARG A 1 94 ? 5.039 -11.299 -0.702 1.00 93.50 94 ARG A C 1
ATOM 743 O O . ARG A 1 94 ? 5.627 -11.846 0.228 1.00 93.50 94 ARG A O 1
ATOM 750 N N . LYS A 1 95 ? 4.135 -11.920 -1.458 1.00 93.44 95 LYS A N 1
ATOM 751 C CA . LYS A 1 95 ? 3.771 -13.333 -1.306 1.00 93.44 95 LYS A CA 1
ATOM 752 C C . LYS A 1 95 ? 4.642 -14.204 -2.202 1.00 93.44 95 LYS A C 1
ATOM 754 O O . LYS A 1 95 ? 4.748 -13.944 -3.395 1.00 93.44 95 LYS A O 1
ATOM 759 N N . GLY A 1 96 ? 5.219 -15.265 -1.642 1.00 90.69 96 GLY A N 1
ATOM 760 C CA . GLY A 1 96 ? 6.043 -16.229 -2.377 1.00 90.69 96 GLY A CA 1
ATOM 761 C C . GLY A 1 96 ? 7.551 -16.007 -2.227 1.00 90.69 96 GLY A C 1
ATOM 762 O O . GLY A 1 96 ? 8.016 -15.307 -1.327 1.00 90.69 96 GLY A O 1
ATOM 763 N N . SER A 1 97 ? 8.334 -16.655 -3.094 1.00 86.00 97 SER A N 1
ATOM 764 C CA . SER A 1 97 ? 9.800 -16.667 -3.003 1.00 86.00 97 SER A CA 1
ATOM 765 C C . SER A 1 97 ? 10.415 -15.304 -3.345 1.00 86.00 97 SER A C 1
ATOM 767 O O . SER A 1 97 ? 9.798 -14.467 -4.002 1.00 86.00 97 SER A O 1
ATOM 769 N N . LYS A 1 98 ? 11.676 -15.062 -2.956 1.00 79.25 98 LYS A N 1
ATOM 770 C CA . LYS A 1 98 ? 12.404 -13.832 -3.333 1.00 79.25 98 LYS A CA 1
ATOM 771 C C . LYS A 1 98 ? 12.475 -13.613 -4.852 1.00 79.25 98 LYS A C 1
ATOM 773 O O . LYS A 1 98 ? 12.448 -12.469 -5.289 1.00 79.25 98 LYS A O 1
ATOM 778 N N . ARG A 1 99 ? 12.499 -14.682 -5.648 1.00 80.25 99 ARG A N 1
ATOM 779 C CA . ARG A 1 99 ? 12.595 -14.602 -7.111 1.00 80.25 99 ARG A CA 1
ATOM 780 C C . ARG A 1 99 ? 11.229 -14.532 -7.793 1.00 80.25 99 ARG A C 1
ATOM 782 O O . ARG A 1 99 ? 11.025 -13.662 -8.624 1.00 80.25 99 ARG A O 1
ATOM 789 N N . ASP A 1 100 ? 10.290 -15.365 -7.356 1.00 86.06 100 ASP A N 1
ATOM 790 C CA . ASP A 1 100 ? 9.048 -15.650 -8.090 1.00 86.06 100 ASP A CA 1
ATOM 791 C C . ASP A 1 100 ? 7.794 -15.136 -7.349 1.00 86.06 100 ASP A C 1
ATOM 793 O O . ASP A 1 100 ? 6.663 -15.469 -7.691 1.00 86.06 100 ASP A O 1
ATOM 797 N N . GLY A 1 101 ? 7.987 -14.357 -6.282 1.00 90.25 101 GLY A N 1
ATOM 798 C CA . GLY A 1 101 ? 6.907 -13.795 -5.479 1.00 90.25 101 GLY A CA 1
ATOM 799 C C . GLY A 1 101 ? 6.241 -12.571 -6.108 1.00 90.25 101 GLY A C 1
ATOM 800 O O . GLY A 1 101 ? 6.883 -11.783 -6.805 1.00 90.25 101 GLY A O 1
ATOM 801 N N . MET A 1 102 ? 4.964 -12.387 -5.782 1.00 93.62 102 MET A N 1
ATOM 802 C CA . MET A 1 102 ? 4.118 -11.287 -6.241 1.00 93.62 102 MET A CA 1
ATOM 803 C C . MET A 1 102 ? 3.880 -10.280 -5.121 1.00 93.62 102 MET A C 1
ATOM 805 O O . MET A 1 102 ? 3.810 -10.635 -3.941 1.00 93.62 102 MET A O 1
ATOM 809 N N . TRP A 1 103 ? 3.735 -9.019 -5.493 1.00 94.31 103 TRP A N 1
ATOM 810 C CA . TRP A 1 103 ? 3.325 -7.952 -4.599 1.00 94.31 103 TRP A CA 1
ATOM 811 C C . TRP A 1 103 ? 1.805 -7.924 -4.481 1.00 94.31 103 TRP A C 1
ATOM 813 O O . TRP A 1 103 ? 1.094 -7.995 -5.480 1.00 94.31 103 TRP A O 1
ATOM 823 N N . VAL A 1 104 ? 1.317 -7.844 -3.247 1.00 94.19 104 VAL A N 1
ATOM 824 C CA . VAL A 1 104 ? -0.106 -7.866 -2.912 1.00 94.19 104 VAL A CA 1
ATOM 825 C C . VAL A 1 104 ? -0.394 -6.708 -1.971 1.00 94.19 104 VAL A C 1
ATOM 827 O O . VAL A 1 104 ? 0.240 -6.574 -0.923 1.00 94.19 104 VAL A O 1
ATOM 830 N N . THR A 1 105 ? -1.347 -5.859 -2.337 1.00 92.25 105 THR A N 1
ATOM 831 C CA . THR A 1 105 ? -1.853 -4.813 -1.447 1.00 92.25 105 THR A CA 1
ATOM 832 C C . THR A 1 105 ? -2.803 -5.412 -0.421 1.00 92.25 105 THR A C 1
ATOM 834 O O . THR A 1 105 ? -3.617 -6.273 -0.758 1.00 92.25 105 THR A O 1
ATOM 837 N N . LYS A 1 106 ? -2.728 -4.939 0.820 1.00 84.94 106 LYS A N 1
ATOM 838 C CA . LYS A 1 106 ? -3.678 -5.295 1.872 1.00 84.94 106 LYS A CA 1
ATOM 839 C C . LYS A 1 106 ? -4.736 -4.220 2.054 1.00 84.94 106 LYS 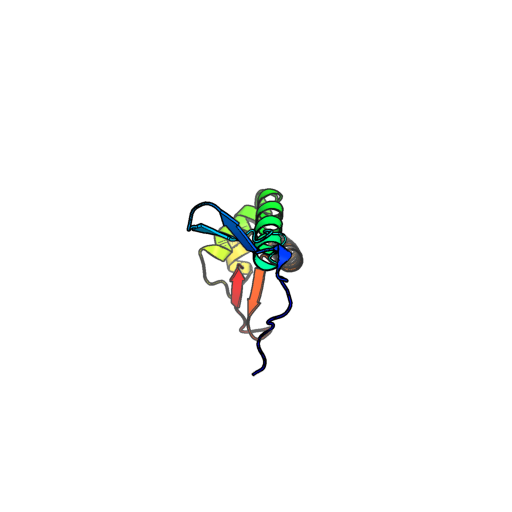A C 1
ATOM 841 O O . LYS A 1 106 ? -4.425 -3.012 1.930 1.00 84.94 106 LYS A O 1
#

Nearest PDB structures (foldseek):
  2nyx-assembly2_D  TM=7.311E-01  e=2.747E-03  Mycobacterium tuberculosis H37Rv
  2kko-assembly1_A  TM=6.672E-01  e=4.223E-03  Mycobacterium tuberculosis variant bovis
  2qww-assembly3_E  TM=7.401E-01  e=2.360E-02  Listeria monocytogenes serotype 4b str. F2365
  2qww-assembly1_B  TM=7.509E-01  e=2.360E-02  Listeria monocytogenes serotype 4b str. F2365
  2rdp-assembly1_A-2  TM=6.942E-01  e=3.858E-02  Geobacillus stearothermophilus